Protein AF-A0A842AKP8-F1 (afdb_monomer_lite)

Foldseek 3Di:
DDDDADQDPPDDPQLSVLLVLLVVQEAEDAAPCVVDPNPPQVVFKDKAQGSVRVSVCCVVVVPDSVLSVQWHWYQHPNSRIIITGHVSRCVVPPPPDPPDDDDDDD

Radius of gyration: 17.09 Å; chains: 1; bounding box: 44×58×27 Å

pLDDT: mean 75.06, std 18.6, rang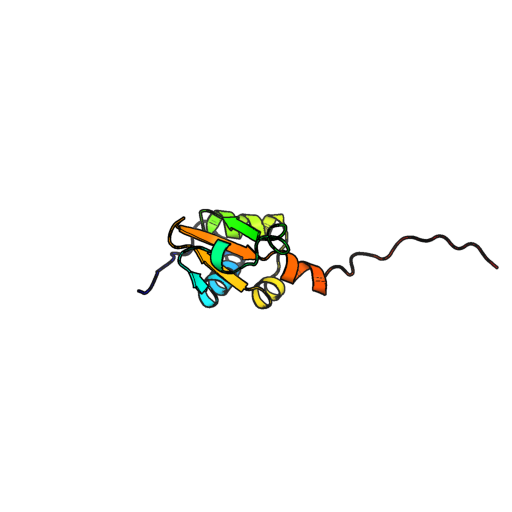e [32.91, 92.88]

Sequence (106 aa):
MQIVHEIPSTLDAVGAIKILKVCSKLITVEDVETLFDYEANNKSLQTFASLEDLAKNFEEELIDLADIEKSDFYYEMDRKTFVFHYHKILRTGYRRGQNESCQKTN

Structure (mmCIF, N/CA/C/O backbone):
data_AF-A0A842AKP8-F1
#
_entry.id   AF-A0A842AKP8-F1
#
loop_
_atom_site.group_PDB
_atom_site.id
_atom_site.type_symbol
_atom_site.label_atom_id
_atom_site.label_alt_id
_atom_site.label_comp_id
_atom_site.label_asym_id
_atom_site.label_entity_id
_atom_site.label_seq_id
_atom_site.pdbx_PDB_ins_code
_atom_site.Cartn_x
_atom_site.Cartn_y
_atom_site.Cartn_z
_atom_site.occupancy
_atom_site.B_iso_or_equiv
_atom_site.auth_seq_id
_atom_site.auth_comp_id
_atom_site.auth_asym_id
_atom_site.auth_atom_id
_atom_site.pdbx_PDB_model_num
ATOM 1 N N . MET A 1 1 ? -18.662 7.705 2.120 1.00 54.59 1 MET A N 1
ATOM 2 C CA . MET A 1 1 ? -17.602 8.711 2.336 1.00 54.59 1 MET A CA 1
ATOM 3 C C . MET A 1 1 ? -16.521 8.444 1.305 1.00 54.59 1 MET A C 1
ATOM 5 O O . MET A 1 1 ? -16.100 7.302 1.216 1.00 54.59 1 MET A O 1
ATOM 9 N N . GLN A 1 2 ? -16.157 9.419 0.472 1.00 58.09 2 GLN A N 1
ATOM 10 C CA . GLN A 1 2 ? -15.097 9.241 -0.526 1.00 58.09 2 GLN A CA 1
ATOM 11 C C . GLN A 1 2 ? -13.796 9.774 0.073 1.00 58.09 2 GLN A C 1
ATOM 13 O O . GLN A 1 2 ? -13.724 10.951 0.418 1.00 58.09 2 GLN A O 1
ATOM 18 N N . ILE A 1 3 ? -12.809 8.900 0.259 1.00 68.44 3 ILE A N 1
ATOM 19 C CA . ILE A 1 3 ? -11.490 9.279 0.770 1.00 68.44 3 ILE A CA 1
ATOM 20 C C . ILE A 1 3 ? -10.633 9.632 -0.436 1.00 68.44 3 ILE A C 1
ATOM 22 O O . ILE A 1 3 ? -10.514 8.843 -1.374 1.00 68.44 3 ILE A O 1
ATOM 26 N N . VAL A 1 4 ? -10.089 10.844 -0.433 1.00 73.75 4 VAL A N 1
ATOM 27 C CA . VAL A 1 4 ? -9.183 11.315 -1.477 1.00 73.75 4 VAL A CA 1
ATOM 28 C C . VAL A 1 4 ? -7.771 11.194 -0.929 1.00 73.75 4 VAL A C 1
ATOM 30 O O . VAL A 1 4 ? -7.439 11.831 0.068 1.00 73.75 4 VAL A O 1
ATOM 33 N N . HIS A 1 5 ? -6.957 10.363 -1.572 1.00 78.25 5 HIS A N 1
ATOM 34 C CA . HIS A 1 5 ? -5.526 10.310 -1.315 1.00 78.25 5 HIS A CA 1
ATOM 35 C C . HIS A 1 5 ? -4.800 11.062 -2.425 1.00 78.25 5 HIS A C 1
ATOM 37 O O . HIS A 1 5 ? -4.973 10.756 -3.605 1.00 78.25 5 HIS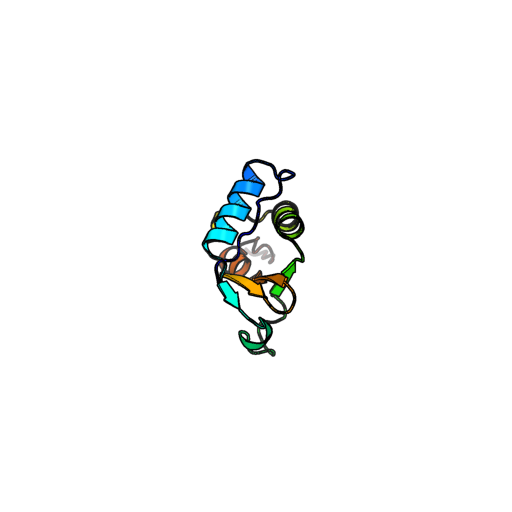 A O 1
ATOM 43 N N . GLU A 1 6 ? -4.002 12.053 -2.044 1.00 83.31 6 GLU A N 1
ATOM 44 C CA . GLU A 1 6 ? -3.128 12.755 -2.976 1.00 83.31 6 GLU A CA 1
ATOM 45 C C . GLU A 1 6 ? -1.883 11.909 -3.239 1.00 83.31 6 GLU A C 1
ATOM 47 O O . GLU A 1 6 ? -1.292 11.343 -2.317 1.00 83.31 6 GLU A O 1
ATOM 52 N N . ILE A 1 7 ? -1.489 11.808 -4.509 1.00 83.44 7 ILE A N 1
ATOM 53 C CA . ILE A 1 7 ? -0.247 11.129 -4.875 1.00 83.44 7 ILE A CA 1
ATOM 54 C C . ILE A 1 7 ? 0.908 12.050 -4.484 1.00 83.44 7 ILE A C 1
ATOM 56 O O . ILE A 1 7 ? 0.929 13.200 -4.935 1.00 83.44 7 ILE A O 1
ATOM 60 N N . PRO A 1 8 ? 1.876 11.571 -3.691 1.00 85.75 8 PRO A N 1
ATOM 61 C CA . PRO A 1 8 ? 3.010 12.392 -3.308 1.00 85.75 8 PRO A CA 1
ATOM 62 C C . PRO A 1 8 ? 3.813 12.838 -4.535 1.00 85.75 8 PRO A C 1
ATOM 64 O O . PRO A 1 8 ? 4.200 12.028 -5.376 1.00 85.75 8 PRO A O 1
ATOM 67 N N . SER A 1 9 ? 4.086 14.142 -4.627 1.00 85.31 9 SER A N 1
ATOM 68 C CA . SER A 1 9 ? 4.869 14.735 -5.730 1.00 85.31 9 SER A CA 1
ATOM 69 C C . SER A 1 9 ? 6.344 14.309 -5.754 1.00 85.31 9 SER A C 1
ATOM 71 O O . SER A 1 9 ? 7.050 14.564 -6.726 1.00 85.31 9 SER A O 1
ATOM 73 N N . THR A 1 10 ? 6.798 13.678 -4.674 1.00 88.12 10 THR A N 1
ATOM 74 C CA . THR A 1 10 ? 8.138 13.120 -4.474 1.00 88.12 10 THR A CA 1
ATOM 75 C C . THR A 1 10 ? 8.354 11.814 -5.240 1.00 88.12 10 THR A C 1
ATOM 77 O O . THR A 1 10 ? 9.502 11.423 -5.440 1.00 88.12 10 THR A O 1
ATOM 80 N N . LEU A 1 11 ? 7.280 11.151 -5.685 1.00 88.44 11 LEU A N 1
ATOM 81 C CA . LEU A 1 11 ? 7.365 9.890 -6.415 1.00 88.44 11 LEU A CA 1
ATOM 82 C C . LEU A 1 11 ? 7.774 10.110 -7.868 1.00 88.44 11 LEU A C 1
ATOM 84 O O . LEU A 1 11 ? 7.276 11.010 -8.550 1.00 88.44 11 LEU A O 1
ATOM 88 N N . ASP A 1 12 ? 8.634 9.226 -8.369 1.00 89.62 12 ASP A N 1
ATOM 89 C CA . ASP A 1 12 ? 8.904 9.157 -9.797 1.00 89.62 12 ASP A CA 1
ATOM 90 C C . ASP A 1 12 ? 7.677 8.638 -10.578 1.00 89.62 12 ASP A C 1
ATOM 92 O O . ASP A 1 12 ? 6.659 8.218 -10.014 1.00 89.62 12 ASP A O 1
ATOM 96 N N . ALA A 1 13 ? 7.754 8.665 -11.911 1.00 89.75 13 ALA A N 1
ATOM 97 C CA . ALA A 1 13 ? 6.642 8.240 -12.757 1.00 89.75 13 ALA A CA 1
ATOM 98 C C . ALA A 1 13 ? 6.219 6.779 -12.506 1.00 89.75 13 ALA A C 1
ATOM 100 O O . ALA A 1 13 ? 5.037 6.455 -12.614 1.00 89.75 13 ALA A O 1
ATOM 101 N N . VAL A 1 14 ? 7.159 5.892 -12.167 1.00 88.00 14 VAL A N 1
ATOM 102 C CA . VAL A 1 14 ? 6.881 4.470 -11.935 1.00 88.00 14 VAL A CA 1
ATOM 103 C C . VAL A 1 14 ? 6.221 4.276 -10.570 1.00 88.00 14 VAL A C 1
ATOM 105 O O . VAL A 1 14 ? 5.200 3.590 -10.484 1.00 88.00 14 VAL A O 1
ATOM 108 N N . GLY A 1 15 ? 6.747 4.913 -9.525 1.00 89.56 15 GLY A N 1
ATOM 109 C CA . GLY A 1 15 ? 6.174 4.944 -8.183 1.00 89.56 15 GLY A CA 1
ATOM 110 C C . GLY A 1 15 ? 4.757 5.512 -8.189 1.00 89.56 15 GLY A C 1
ATOM 111 O O . GLY A 1 15 ? 3.840 4.887 -7.653 1.00 89.56 15 GLY A O 1
ATOM 112 N N . ALA A 1 16 ? 4.529 6.621 -8.899 1.00 91.12 16 ALA A N 1
ATOM 113 C CA . ALA A 1 16 ? 3.201 7.210 -9.055 1.00 91.12 16 ALA A CA 1
ATOM 114 C C . ALA A 1 16 ? 2.202 6.242 -9.721 1.00 91.12 16 ALA A C 1
ATOM 116 O O . ALA A 1 16 ? 1.065 6.114 -9.264 1.00 91.12 16 ALA A O 1
ATOM 117 N N . ILE A 1 17 ? 2.620 5.503 -10.759 1.00 92.81 17 ILE A N 1
ATOM 118 C CA . ILE A 1 17 ? 1.778 4.487 -11.417 1.00 92.81 17 ILE A CA 1
ATOM 119 C C . ILE A 1 17 ? 1.451 3.325 -10.466 1.00 92.81 17 ILE A C 1
ATOM 121 O O . ILE A 1 17 ? 0.307 2.861 -10.437 1.00 92.81 17 ILE A O 1
ATOM 125 N N . LYS A 1 18 ? 2.427 2.854 -9.677 1.00 91.50 18 LYS A N 1
ATOM 126 C CA . LYS A 1 18 ? 2.205 1.802 -8.669 1.00 91.50 18 LYS A CA 1
ATOM 127 C C . LYS A 1 18 ? 1.168 2.248 -7.637 1.00 91.50 18 LYS A C 1
ATOM 129 O O . LYS A 1 18 ? 0.213 1.516 -7.377 1.00 91.50 18 LYS A O 1
ATOM 134 N N . ILE A 1 19 ? 1.308 3.463 -7.110 1.00 92.88 19 ILE A N 1
ATOM 135 C CA . ILE A 1 19 ? 0.380 4.029 -6.124 1.00 92.88 19 ILE A CA 1
ATOM 136 C C . ILE A 1 19 ? -1.018 4.241 -6.705 1.00 92.88 19 ILE A C 1
ATOM 138 O O . ILE A 1 19 ? -1.999 3.868 -6.067 1.00 92.88 19 ILE A O 1
ATOM 142 N N . LEU A 1 20 ? -1.138 4.732 -7.941 1.00 92.06 20 LEU A N 1
ATOM 143 C CA . LEU A 1 20 ? -2.433 4.841 -8.624 1.00 92.06 20 LEU A CA 1
ATOM 144 C C . LEU A 1 20 ? -3.173 3.503 -8.690 1.00 92.06 20 LEU A C 1
ATOM 146 O O . LEU A 1 20 ? -4.375 3.442 -8.424 1.00 92.06 20 LEU A O 1
ATOM 150 N N . LYS A 1 21 ? -2.456 2.420 -9.009 1.00 91.31 21 LYS A N 1
ATOM 151 C CA . LYS A 1 21 ? -3.030 1.071 -9.016 1.00 91.31 21 LYS A CA 1
ATOM 152 C C . LYS A 1 21 ? -3.489 0.637 -7.630 1.00 91.31 21 LYS A C 1
ATOM 154 O O . LYS A 1 21 ? -4.604 0.133 -7.518 1.00 91.31 21 LYS A O 1
ATOM 159 N N . VAL A 1 22 ? -2.686 0.871 -6.593 1.00 90.50 22 VAL A N 1
ATOM 160 C CA . VAL A 1 22 ? -3.086 0.595 -5.204 1.00 90.50 22 VAL A CA 1
ATOM 161 C C . VAL A 1 22 ? -4.372 1.340 -4.857 1.00 90.50 22 VAL A C 1
ATOM 163 O O . VAL A 1 22 ? -5.352 0.716 -4.461 1.00 90.50 22 VAL A O 1
ATOM 166 N N . CYS A 1 23 ? -4.405 2.656 -5.073 1.00 89.38 23 CYS A N 1
ATOM 167 C CA . CYS A 1 23 ? -5.562 3.489 -4.757 1.00 89.38 23 CYS A CA 1
ATOM 168 C C . CYS A 1 23 ? -6.827 3.051 -5.510 1.00 89.38 23 CYS A C 1
ATOM 170 O O . CYS A 1 23 ? -7.914 3.098 -4.942 1.00 89.38 23 CYS A O 1
ATOM 172 N N . SER A 1 24 ? -6.704 2.566 -6.751 1.00 88.81 24 SER A N 1
ATOM 173 C CA . SER A 1 24 ? -7.847 2.054 -7.526 1.00 88.81 24 SER A CA 1
ATOM 174 C C . SER A 1 24 ? -8.470 0.765 -6.970 1.00 88.81 24 SER A C 1
ATOM 176 O O . SER A 1 24 ? -9.594 0.426 -7.336 1.00 88.81 24 SER A O 1
ATOM 178 N N . LYS A 1 25 ? -7.755 0.055 -6.090 1.00 87.44 25 LYS A N 1
ATOM 179 C CA . LYS A 1 25 ? -8.145 -1.247 -5.522 1.00 87.44 25 LYS A CA 1
ATOM 180 C C . LYS A 1 25 ? -8.277 -1.218 -4.002 1.00 87.44 25 LYS A C 1
ATOM 182 O O . LYS A 1 25 ? -8.440 -2.266 -3.383 1.00 87.44 25 LYS A O 1
ATOM 187 N N . LEU A 1 26 ? -8.162 -0.035 -3.409 1.00 87.81 26 LEU A N 1
ATOM 188 C CA . LEU A 1 26 ? -8.098 0.148 -1.971 1.00 87.81 26 LEU A CA 1
ATOM 189 C C . LEU A 1 26 ? -9.459 -0.150 -1.334 1.00 87.81 26 LEU A C 1
ATOM 191 O O . LEU A 1 26 ? -10.471 0.456 -1.687 1.00 87.81 26 LEU A O 1
ATOM 195 N N . ILE A 1 27 ? -9.472 -1.076 -0.381 1.00 87.94 27 ILE A N 1
A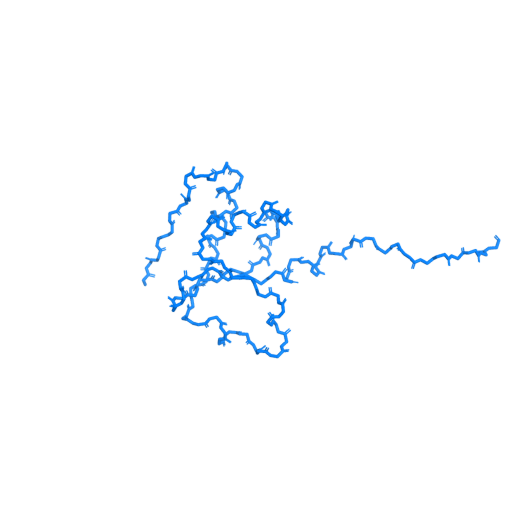TOM 196 C CA . ILE A 1 27 ? -10.659 -1.464 0.378 1.00 87.94 27 ILE A CA 1
ATOM 197 C C . ILE A 1 27 ? -10.629 -0.722 1.713 1.00 87.94 27 ILE A C 1
ATOM 199 O O . ILE A 1 27 ? -9.727 -0.914 2.523 1.00 87.94 27 ILE A O 1
ATOM 203 N N . THR A 1 28 ? -11.611 0.140 1.956 1.00 88.69 28 THR A N 1
ATOM 204 C CA . THR A 1 28 ? -11.715 0.880 3.219 1.00 88.69 28 THR A CA 1
ATOM 205 C C . THR A 1 28 ? -12.403 0.040 4.287 1.00 88.69 28 THR A C 1
ATOM 207 O O . THR A 1 28 ? -13.489 -0.487 4.048 1.00 88.69 28 THR A O 1
ATOM 210 N N . VAL A 1 29 ? -11.783 -0.064 5.461 1.00 88.19 29 VAL A N 1
ATOM 211 C CA . VAL A 1 29 ? -12.237 -0.900 6.582 1.00 88.19 29 VAL A CA 1
ATOM 212 C C . VAL A 1 29 ? -12.005 -0.165 7.904 1.00 88.19 29 VAL A C 1
ATOM 214 O O . VAL A 1 29 ? -11.100 0.661 7.989 1.00 88.19 29 VAL A O 1
ATOM 217 N N . GLU A 1 30 ? -12.832 -0.412 8.922 1.00 87.19 30 GLU A N 1
ATOM 218 C CA . GLU A 1 30 ? -12.691 0.257 10.230 1.00 87.19 30 GLU A CA 1
ATOM 219 C C . GLU A 1 30 ? -11.428 -0.215 10.961 1.00 87.19 30 GLU A C 1
ATOM 221 O O . GLU A 1 30 ? -10.534 0.591 11.224 1.00 87.19 30 GLU A O 1
ATOM 226 N N . ASP A 1 31 ? -11.325 -1.530 11.155 1.00 83.81 31 ASP A N 1
ATOM 227 C CA . ASP A 1 31 ? -10.205 -2.222 11.790 1.00 83.81 31 ASP A CA 1
ATOM 228 C C . ASP A 1 31 ? -9.814 -3.440 10.942 1.00 83.81 31 ASP A C 1
ATOM 230 O O . ASP A 1 31 ? -10.632 -4.331 10.682 1.00 83.81 31 ASP A O 1
ATOM 234 N N . VAL A 1 32 ? -8.558 -3.479 10.493 1.00 78.12 32 VAL A N 1
ATOM 235 C CA . VAL A 1 32 ? -8.050 -4.567 9.646 1.00 78.12 32 VAL A CA 1
ATOM 236 C C . VAL A 1 32 ? -7.914 -5.873 10.433 1.00 78.12 32 VAL A C 1
ATOM 238 O O . VAL A 1 32 ? -8.061 -6.949 9.850 1.00 78.12 32 VAL A O 1
ATOM 241 N N . GLU A 1 33 ? -7.692 -5.809 11.748 1.00 73.00 33 GLU A N 1
ATOM 242 C CA . GLU A 1 33 ? -7.537 -6.992 12.602 1.00 73.00 33 GLU A CA 1
ATOM 243 C C . GLU A 1 33 ? -8.819 -7.838 12.640 1.00 73.00 33 GLU A C 1
ATOM 245 O O . GLU A 1 33 ? -8.751 -9.057 12.784 1.00 73.00 33 GLU A O 1
ATOM 250 N N . THR A 1 34 ? -9.986 -7.226 12.408 1.00 72.12 34 THR A N 1
ATOM 251 C CA . THR A 1 34 ? -11.279 -7.933 12.342 1.00 72.12 34 THR A CA 1
ATOM 252 C C . THR A 1 34 ? -11.486 -8.747 11.060 1.00 72.12 34 THR A C 1
ATOM 254 O O . THR A 1 34 ? -12.375 -9.596 11.008 1.00 72.12 34 THR A O 1
ATOM 257 N N . LEU A 1 35 ? -10.683 -8.507 10.018 1.00 70.88 35 LEU A N 1
ATOM 258 C CA . LEU A 1 35 ? -10.828 -9.151 8.706 1.00 70.88 35 LEU A CA 1
ATOM 259 C C . LEU A 1 35 ? -10.015 -10.435 8.572 1.00 70.88 35 LEU A C 1
ATOM 261 O O . LEU A 1 35 ? -10.267 -11.235 7.669 1.00 70.88 35 LEU A O 1
ATOM 265 N N . PHE A 1 36 ? -9.015 -10.620 9.430 1.00 69.25 36 PHE A N 1
ATOM 266 C CA . PHE A 1 36 ? -8.086 -11.734 9.355 1.00 69.25 36 PHE A CA 1
ATOM 267 C C . PHE A 1 36 ? -8.139 -12.536 10.650 1.00 69.25 36 PHE A C 1
ATOM 269 O O . PHE A 1 36 ? -7.806 -12.023 11.713 1.00 69.25 36 PHE A O 1
ATOM 276 N N . ASP A 1 37 ? -8.482 -13.825 10.554 1.00 63.28 37 ASP A N 1
ATOM 277 C CA . ASP A 1 37 ? -8.374 -14.735 11.695 1.00 63.28 37 ASP A CA 1
ATOM 278 C C . ASP A 1 37 ? -6.924 -14.742 12.216 1.00 63.28 37 ASP A C 1
ATOM 280 O O . ASP A 1 37 ? -5.971 -15.135 11.525 1.00 63.28 37 ASP A O 1
ATOM 284 N N . TYR A 1 38 ? -6.781 -14.248 13.447 1.00 54.06 38 TYR A N 1
ATOM 285 C CA . TYR A 1 38 ? -5.544 -13.739 14.049 1.00 54.06 38 TYR A CA 1
ATOM 286 C C . TYR A 1 38 ? -4.409 -14.781 14.135 1.00 54.06 38 TYR A C 1
ATOM 288 O O . TYR A 1 38 ? -3.233 -14.419 14.186 1.00 54.06 38 TYR A O 1
ATOM 296 N N . GLU A 1 39 ? -4.729 -16.080 14.111 1.00 53.69 39 GLU A N 1
ATOM 297 C CA . GLU A 1 39 ? -3.755 -17.157 14.342 1.00 53.69 39 GLU A CA 1
ATOM 298 C C . GLU A 1 39 ? -2.952 -17.595 13.101 1.00 53.69 39 GLU A C 1
ATOM 300 O O . GLU A 1 39 ? -1.881 -18.184 13.256 1.00 53.69 39 GLU A O 1
ATOM 305 N N . ALA A 1 40 ? -3.393 -17.292 11.872 1.00 53.59 40 ALA A N 1
ATOM 306 C CA . ALA A 1 40 ? -2.757 -17.834 10.658 1.00 53.59 40 ALA A CA 1
ATOM 307 C C . ALA A 1 40 ? -2.128 -16.787 9.719 1.00 53.59 40 ALA A C 1
ATOM 309 O O . ALA A 1 40 ? -1.151 -17.100 9.033 1.00 53.59 40 ALA A O 1
ATOM 310 N N . ASN A 1 41 ? -2.642 -15.551 9.684 1.00 52.16 41 ASN A N 1
ATOM 311 C CA . ASN A 1 41 ? -2.333 -14.596 8.605 1.00 52.16 41 ASN A CA 1
ATOM 312 C C . ASN A 1 41 ? -1.461 -13.395 9.019 1.00 52.16 41 ASN A C 1
ATOM 314 O O . ASN A 1 41 ? -0.866 -12.743 8.158 1.00 52.16 41 ASN A O 1
ATOM 318 N N . ASN A 1 42 ? -1.300 -13.139 10.323 1.00 51.81 42 ASN A N 1
ATOM 319 C CA . ASN A 1 42 ? -0.647 -11.922 10.828 1.00 51.81 42 ASN A CA 1
ATOM 320 C C . ASN A 1 42 ? 0.860 -11.820 10.523 1.00 51.81 42 ASN A C 1
ATOM 322 O O . ASN A 1 42 ? 1.427 -10.734 10.560 1.00 51.81 42 ASN A O 1
ATOM 326 N N . LYS A 1 43 ? 1.531 -12.921 10.157 1.00 56.09 43 LYS A N 1
ATOM 327 C CA . LYS A 1 43 ? 2.963 -12.882 9.794 1.00 56.09 43 LYS A CA 1
ATOM 328 C C . LYS A 1 43 ? 3.250 -12.194 8.454 1.00 56.09 43 LYS A C 1
ATOM 330 O O . LYS A 1 43 ? 4.417 -12.025 8.117 1.00 56.09 43 LYS A O 1
ATOM 335 N N . SER A 1 44 ? 2.218 -11.812 7.699 1.00 70.50 44 SER A N 1
ATOM 336 C CA . SER A 1 44 ? 2.379 -11.310 6.328 1.00 70.50 44 SER A CA 1
ATOM 337 C C . SER A 1 44 ? 1.692 -9.977 6.054 1.00 70.50 44 SER A C 1
ATOM 339 O O . SER A 1 44 ? 1.689 -9.541 4.903 1.00 70.50 44 SER A 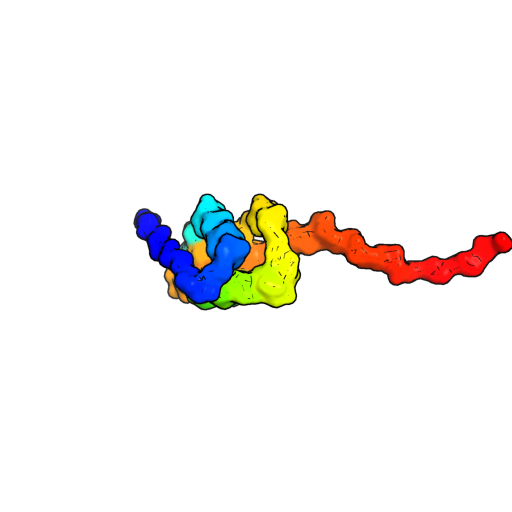O 1
ATOM 341 N N . LEU A 1 45 ? 1.076 -9.356 7.061 1.00 78.75 45 LEU A N 1
ATOM 342 C CA . LEU A 1 45 ? 0.506 -8.021 6.920 1.00 78.75 45 LEU A CA 1
ATOM 343 C C . LEU A 1 45 ? 1.607 -6.993 7.162 1.00 78.75 45 LEU A C 1
ATOM 345 O O . LEU A 1 45 ? 2.301 -7.040 8.175 1.00 78.75 45 LEU A O 1
ATOM 349 N N . GLN A 1 46 ? 1.777 -6.086 6.208 1.00 85.31 46 GLN A N 1
ATOM 350 C CA . GLN A 1 46 ? 2.641 -4.924 6.356 1.00 85.31 46 GLN A CA 1
ATOM 351 C C . GLN A 1 46 ? 1.772 -3.671 6.395 1.00 85.31 46 GLN A C 1
ATOM 353 O O . GLN A 1 46 ? 0.838 -3.534 5.599 1.00 85.31 46 GLN A O 1
ATOM 358 N N . THR A 1 47 ? 2.099 -2.771 7.318 1.00 89.38 47 THR A N 1
ATOM 359 C CA . THR A 1 47 ? 1.334 -1.556 7.598 1.00 89.38 47 THR A CA 1
ATOM 360 C C . THR A 1 47 ? 2.203 -0.332 7.354 1.00 89.38 47 THR A C 1
ATOM 362 O O . THR A 1 47 ? 3.332 -0.264 7.835 1.00 89.38 47 THR A O 1
ATOM 365 N N . PHE A 1 48 ? 1.658 0.649 6.641 1.00 91.94 48 PHE A N 1
ATOM 366 C CA . PHE A 1 48 ? 2.338 1.877 6.240 1.00 91.94 48 PHE A CA 1
ATOM 367 C C . PHE A 1 48 ? 1.527 3.084 6.687 1.00 91.94 48 PHE A C 1
ATOM 369 O O . PHE A 1 48 ? 0.304 3.116 6.537 1.00 91.94 48 PHE A O 1
ATOM 376 N N . ALA A 1 49 ? 2.211 4.092 7.224 1.00 91.38 49 ALA A N 1
ATOM 377 C CA . ALA A 1 49 ? 1.574 5.328 7.666 1.00 91.38 49 ALA A CA 1
ATOM 378 C C . ALA A 1 49 ? 1.202 6.245 6.489 1.00 91.38 49 ALA A C 1
ATOM 380 O O . ALA A 1 49 ? 0.310 7.082 6.615 1.00 91.38 49 ALA A O 1
ATOM 381 N N . SER A 1 50 ? 1.870 6.095 5.343 1.00 90.88 50 SER A N 1
ATOM 382 C CA . SER A 1 50 ? 1.683 6.963 4.184 1.00 90.88 50 SER A CA 1
ATOM 383 C C . SER A 1 50 ? 1.852 6.226 2.850 1.00 90.88 50 SER A C 1
ATOM 385 O O . SER A 1 50 ? 2.421 5.133 2.784 1.00 90.88 50 SER A O 1
ATOM 387 N N . LEU A 1 51 ? 1.375 6.850 1.765 1.00 90.38 51 LEU A N 1
ATOM 388 C CA . LEU A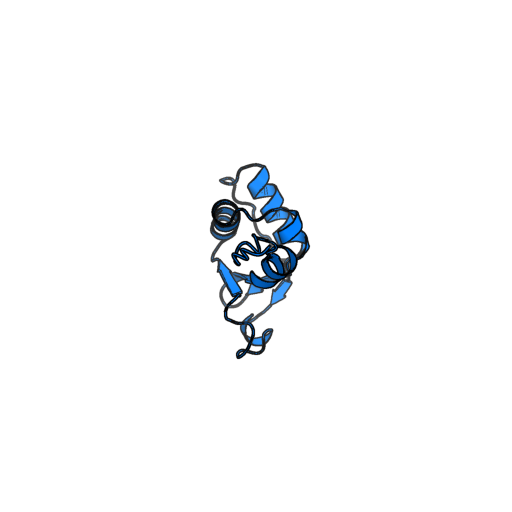 1 51 ? 1.638 6.384 0.399 1.00 90.38 51 LEU A CA 1
ATOM 389 C C . LEU A 1 51 ? 3.120 6.507 0.018 1.00 90.38 51 LEU A C 1
ATOM 391 O O . LEU A 1 51 ? 3.580 5.736 -0.818 1.00 90.38 51 LEU A O 1
ATOM 395 N N . GLU A 1 52 ? 3.862 7.440 0.624 1.00 90.75 52 GLU A N 1
ATOM 396 C CA . GLU A 1 52 ? 5.313 7.565 0.425 1.00 90.75 52 GLU A CA 1
ATOM 397 C C . GLU A 1 52 ? 6.046 6.359 1.010 1.00 90.75 52 GLU A C 1
ATOM 399 O O . GLU A 1 52 ? 6.850 5.740 0.316 1.00 90.75 52 GLU A O 1
ATOM 404 N N . ASP A 1 53 ? 5.716 5.973 2.246 1.00 91.50 53 ASP A N 1
ATOM 405 C CA . ASP A 1 53 ? 6.309 4.796 2.888 1.00 91.50 53 ASP A CA 1
ATOM 406 C C . ASP A 1 53 ? 5.988 3.523 2.098 1.00 91.50 53 ASP A C 1
ATOM 408 O O . ASP A 1 53 ? 6.856 2.675 1.887 1.00 91.50 53 ASP A O 1
ATOM 412 N N . LEU A 1 54 ? 4.748 3.407 1.613 1.00 90.88 54 LEU A N 1
ATOM 413 C CA . LEU A 1 54 ? 4.329 2.292 0.770 1.00 90.88 54 LEU A CA 1
ATOM 414 C C . LEU A 1 54 ? 5.093 2.259 -0.564 1.00 90.88 54 LEU A C 1
ATOM 416 O O . LEU A 1 54 ? 5.544 1.195 -0.989 1.00 90.88 54 LEU A O 1
ATOM 420 N N . ALA A 1 55 ? 5.250 3.407 -1.227 1.00 89.75 55 ALA A N 1
ATOM 421 C CA . ALA A 1 55 ? 5.979 3.504 -2.489 1.00 89.75 55 ALA A CA 1
ATOM 422 C C . ALA A 1 55 ? 7.459 3.152 -2.312 1.00 89.75 55 ALA A C 1
ATOM 424 O O . ALA A 1 55 ? 7.993 2.352 -3.080 1.00 89.75 55 ALA A O 1
ATOM 425 N N . LYS A 1 56 ? 8.089 3.676 -1.256 1.00 89.69 56 LYS A N 1
ATOM 426 C CA . LYS A 1 56 ? 9.469 3.359 -0.891 1.00 89.69 56 LYS A CA 1
ATOM 427 C C . LYS A 1 56 ? 9.648 1.861 -0.650 1.00 89.69 56 LYS A C 1
ATOM 429 O O . LYS A 1 56 ? 10.586 1.266 -1.169 1.00 89.69 56 LYS A O 1
ATOM 434 N N . ASN A 1 57 ? 8.707 1.228 0.046 1.00 89.31 57 ASN A N 1
ATOM 435 C CA . ASN A 1 57 ? 8.728 -0.218 0.242 1.00 89.31 57 ASN A CA 1
ATOM 436 C C . ASN A 1 57 ? 8.644 -0.990 -1.085 1.00 89.31 57 ASN A C 1
ATOM 438 O O . ASN A 1 57 ? 9.342 -1.981 -1.263 1.00 89.31 57 ASN A O 1
ATOM 442 N N . PHE A 1 58 ? 7.844 -0.537 -2.057 1.00 87.50 58 PHE A N 1
ATOM 443 C CA . PHE A 1 58 ? 7.813 -1.168 -3.384 1.00 87.50 58 PHE A CA 1
ATOM 444 C C . PHE A 1 58 ? 9.125 -1.039 -4.160 1.00 87.50 58 PHE A C 1
ATOM 446 O O . PHE A 1 58 ? 9.399 -1.880 -5.019 1.00 87.50 58 PHE A O 1
ATOM 453 N N . GLU A 1 59 ? 9.898 0.018 -3.923 1.00 85.31 59 GLU A N 1
ATOM 454 C CA . GLU A 1 59 ? 11.231 0.189 -4.503 1.00 85.31 59 GLU A CA 1
ATOM 455 C C . GLU A 1 59 ? 12.253 -0.721 -3.815 1.00 85.31 59 GLU A C 1
ATOM 457 O O . GLU A 1 59 ? 12.984 -1.433 -4.501 1.00 85.31 59 GLU A O 1
ATOM 462 N N . GLU A 1 60 ? 12.257 -0.754 -2.480 1.00 86.25 60 GLU A N 1
ATOM 463 C CA . GLU A 1 60 ? 13.187 -1.559 -1.675 1.00 86.25 60 GLU A CA 1
ATOM 464 C C . GLU A 1 60 ? 12.978 -3.069 -1.876 1.00 86.25 60 GLU A C 1
ATOM 466 O O . GLU A 1 60 ? 13.936 -3.812 -2.090 1.00 86.25 60 GLU A O 1
ATOM 471 N N . GLU A 1 61 ? 11.723 -3.517 -1.889 1.00 82.62 61 GLU A N 1
ATOM 472 C CA . GLU A 1 61 ? 11.349 -4.928 -2.047 1.00 82.62 61 GLU A CA 1
ATOM 473 C C . GLU A 1 61 ? 11.217 -5.359 -3.519 1.00 82.62 61 GLU A C 1
ATOM 475 O O . GLU A 1 61 ? 10.866 -6.504 -3.805 1.00 82.62 61 GLU A O 1
ATOM 480 N N . LEU A 1 62 ? 11.499 -4.455 -4.468 1.00 84.00 62 LEU A N 1
ATOM 481 C CA . LEU A 1 62 ? 11.394 -4.694 -5.913 1.00 84.00 62 LEU A CA 1
ATOM 482 C C . LEU A 1 62 ? 10.015 -5.235 -6.347 1.00 84.00 62 LEU A C 1
ATOM 484 O O . LEU A 1 62 ? 9.921 -6.047 -7.269 1.00 84.00 62 LEU A O 1
ATOM 488 N N . ILE A 1 63 ? 8.939 -4.769 -5.706 1.00 84.62 63 ILE A N 1
ATOM 489 C CA . ILE A 1 63 ? 7.563 -5.185 -6.013 1.00 84.62 63 ILE A CA 1
ATOM 490 C C . ILE A 1 63 ? 7.158 -4.643 -7.382 1.00 84.62 63 ILE A C 1
ATOM 492 O O . ILE A 1 63 ? 7.191 -3.429 -7.620 1.00 84.62 63 ILE A O 1
ATOM 496 N N . ASP A 1 64 ? 6.752 -5.529 -8.288 1.00 87.56 64 ASP A N 1
ATOM 497 C CA . ASP A 1 64 ? 6.348 -5.151 -9.636 1.00 87.56 64 ASP A CA 1
ATOM 498 C C . ASP A 1 64 ? 4.846 -4.803 -9.738 1.00 87.56 64 ASP A C 1
ATOM 500 O O . ASP A 1 64 ? 4.050 -4.961 -8.808 1.00 87.56 64 ASP A O 1
ATOM 504 N N . LEU A 1 65 ? 4.435 -4.278 -10.896 1.00 87.94 65 LEU A N 1
ATOM 505 C CA . LEU A 1 65 ? 3.033 -3.921 -11.142 1.00 87.94 65 LEU A CA 1
ATOM 506 C C . LEU A 1 65 ? 2.103 -5.146 -11.198 1.00 87.94 65 LEU A C 1
ATOM 508 O O . LEU A 1 65 ? 0.908 -5.007 -10.935 1.00 87.94 65 LEU A O 1
ATOM 512 N N . ALA A 1 66 ? 2.615 -6.319 -11.579 1.00 85.94 66 ALA A N 1
ATOM 513 C CA . ALA A 1 66 ? 1.826 -7.542 -11.699 1.00 85.94 66 ALA A CA 1
ATOM 514 C C . ALA A 1 66 ? 1.505 -8.139 -10.322 1.00 85.94 66 ALA A C 1
ATOM 516 O O . ALA A 1 66 ? 0.430 -8.706 -10.126 1.00 85.94 66 ALA A O 1
ATOM 517 N N . ASP A 1 67 ? 2.407 -7.967 -9.366 1.00 84.88 67 ASP A N 1
ATOM 518 C CA . ASP A 1 67 ? 2.252 -8.351 -7.973 1.00 84.88 67 ASP A CA 1
ATOM 519 C C . ASP A 1 67 ? 1.236 -7.455 -7.262 1.00 84.88 67 ASP A C 1
ATOM 521 O O . ASP A 1 67 ? 0.334 -7.957 -6.585 1.00 84.88 67 ASP A O 1
ATOM 525 N N . ILE A 1 68 ? 1.284 -6.142 -7.511 1.00 87.31 68 ILE A N 1
ATOM 526 C CA . ILE A 1 68 ? 0.239 -5.197 -7.076 1.00 87.31 68 ILE A CA 1
ATOM 527 C C . ILE A 1 68 ? -1.126 -5.614 -7.652 1.00 87.31 68 ILE A C 1
ATOM 529 O O . ILE A 1 68 ? -2.144 -5.597 -6.961 1.00 87.31 68 ILE A O 1
ATOM 533 N N . GLU A 1 69 ? -1.176 -6.068 -8.906 1.00 86.06 69 GLU A N 1
ATOM 534 C CA . GLU A 1 69 ? -2.430 -6.499 -9.532 1.00 86.06 69 GLU A CA 1
ATOM 535 C C . GLU A 1 6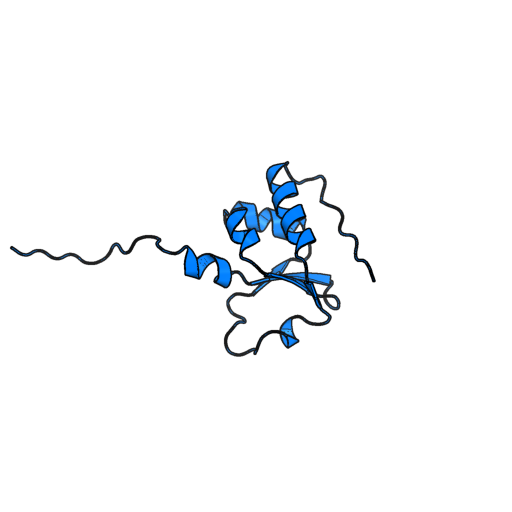9 ? -3.029 -7.773 -8.907 1.00 86.06 69 GLU A C 1
ATOM 537 O O . GLU A 1 69 ? -4.241 -7.976 -8.936 1.00 86.06 69 GLU A O 1
ATOM 542 N N . LYS A 1 70 ? -2.220 -8.629 -8.288 1.00 82.44 70 LYS A N 1
ATOM 543 C CA . LYS A 1 70 ? -2.703 -9.854 -7.624 1.00 82.44 70 LYS A CA 1
ATOM 544 C C . LYS A 1 70 ? -3.017 -9.656 -6.140 1.00 82.44 70 LYS A C 1
ATOM 546 O O . LYS A 1 70 ? -3.477 -10.594 -5.483 1.00 82.44 70 LYS A O 1
ATOM 551 N N . SER A 1 71 ? -2.750 -8.460 -5.624 1.00 82.12 71 SER A N 1
ATOM 552 C CA . SER A 1 71 ? -2.807 -8.147 -4.201 1.00 82.12 71 SER A CA 1
ATOM 553 C C . SER A 1 71 ? -4.061 -7.387 -3.816 1.00 82.12 71 SER A C 1
ATOM 555 O O . SER A 1 71 ? -4.628 -6.635 -4.613 1.00 82.12 71 SER A O 1
ATOM 557 N N . ASP A 1 72 ? -4.443 -7.583 -2.558 1.00 84.12 72 ASP A N 1
ATOM 558 C CA . ASP A 1 72 ? -5.502 -6.835 -1.896 1.00 84.12 72 ASP A CA 1
ATOM 559 C C . ASP A 1 72 ? -4.853 -5.771 -1.003 1.00 84.12 72 ASP A C 1
ATOM 561 O O . ASP A 1 72 ? -3.900 -6.061 -0.268 1.00 84.12 72 ASP A O 1
ATOM 565 N N . PHE A 1 73 ? -5.368 -4.547 -1.087 1.00 87.81 73 PHE A N 1
ATOM 566 C CA . PHE A 1 73 ? -4.896 -3.394 -0.328 1.00 87.81 73 PHE A CA 1
ATOM 567 C C . PHE A 1 73 ? -6.036 -2.851 0.514 1.00 87.81 73 PHE A C 1
ATOM 569 O O . PHE A 1 73 ? -7.150 -2.681 0.020 1.00 87.81 73 PHE A O 1
ATOM 576 N N . TYR A 1 74 ? -5.738 -2.538 1.766 1.00 89.00 74 TYR A N 1
ATOM 577 C CA . TYR A 1 74 ? -6.706 -2.063 2.736 1.00 89.00 74 TYR A CA 1
ATOM 578 C C . TYR A 1 74 ? -6.298 -0.688 3.251 1.00 89.00 74 TYR A C 1
ATOM 580 O O . TYR A 1 74 ? -5.112 -0.401 3.418 1.00 89.00 74 TYR A O 1
ATOM 588 N N . TYR A 1 75 ? -7.290 0.153 3.511 1.00 91.12 75 TYR A N 1
ATOM 589 C CA . TYR A 1 75 ? -7.121 1.382 4.270 1.00 91.12 75 TYR A CA 1
ATOM 590 C C . TYR A 1 75 ? -7.883 1.258 5.580 1.00 91.12 75 TYR A C 1
ATOM 592 O O . TYR A 1 75 ? -9.112 1.159 5.571 1.00 91.12 75 TYR A O 1
ATOM 600 N N . GLU A 1 76 ? -7.139 1.233 6.679 1.00 90.12 76 GLU A N 1
ATOM 601 C CA . GLU A 1 76 ? -7.662 1.130 8.035 1.00 90.12 76 GLU A CA 1
ATOM 602 C C . GLU A 1 76 ? -8.043 2.519 8.540 1.00 90.12 76 GLU A C 1
ATOM 604 O O . GLU A 1 76 ? -7.192 3.399 8.675 1.00 90.12 76 GLU A O 1
ATOM 609 N N . MET A 1 77 ? -9.325 2.736 8.813 1.00 87.88 77 MET A N 1
ATOM 610 C CA . MET A 1 77 ? -9.850 4.055 9.162 1.00 87.88 77 MET A CA 1
ATOM 611 C C . MET A 1 77 ? -9.421 4.520 10.549 1.00 87.88 77 MET A C 1
ATOM 613 O O . MET A 1 77 ? -9.090 5.698 10.711 1.00 87.88 77 MET A O 1
ATOM 617 N N . ASP A 1 78 ? -9.404 3.614 11.527 1.00 88.50 78 ASP A N 1
ATOM 618 C CA . ASP A 1 78 ? -9.122 3.960 12.922 1.00 88.50 78 ASP A CA 1
ATOM 619 C C . ASP A 1 78 ? -7.673 4.409 13.108 1.00 88.50 78 ASP A C 1
ATOM 621 O O . ASP A 1 78 ? -7.392 5.403 13.786 1.00 88.50 78 ASP A O 1
ATOM 625 N N . ARG A 1 79 ? -6.745 3.710 12.447 1.00 87.12 79 ARG A N 1
ATOM 626 C CA . ARG A 1 79 ? -5.307 4.007 12.494 1.00 87.12 79 ARG A CA 1
ATOM 627 C C . ARG A 1 79 ? -4.838 4.894 11.340 1.00 87.12 79 ARG A C 1
ATOM 629 O O . ARG A 1 79 ? -3.736 5.434 11.409 1.00 87.12 79 ARG A O 1
ATOM 636 N N . LYS A 1 80 ? -5.684 5.103 10.326 1.00 89.56 80 LYS A N 1
ATOM 637 C CA . LYS A 1 80 ? -5.402 5.872 9.100 1.00 89.56 80 LYS A CA 1
ATOM 638 C C . LYS A 1 80 ? -4.176 5.360 8.346 1.00 89.56 80 LYS A C 1
ATOM 640 O O . LYS A 1 80 ? -3.361 6.147 7.870 1.00 89.56 80 LYS A O 1
ATOM 645 N N . THR A 1 81 ? -4.060 4.046 8.235 1.00 91.38 81 THR A N 1
ATOM 646 C CA . THR A 1 81 ? -2.892 3.338 7.699 1.00 91.38 81 THR A CA 1
ATOM 647 C C . THR A 1 81 ? -3.253 2.539 6.452 1.00 91.38 81 THR A C 1
ATOM 649 O O . THR A 1 81 ? -4.393 2.121 6.249 1.00 91.38 81 THR A O 1
ATOM 652 N N . PHE A 1 82 ? -2.254 2.302 5.608 1.00 90.56 82 PHE A N 1
ATOM 653 C CA . PHE A 1 82 ? -2.351 1.387 4.478 1.00 90.56 82 PHE A CA 1
ATOM 654 C C . PHE A 1 82 ? -1.853 0.020 4.915 1.00 90.56 82 PHE A C 1
ATOM 656 O O . PHE A 1 82 ? -0.728 -0.100 5.394 1.00 90.56 82 PHE A O 1
ATOM 663 N N . VAL A 1 83 ? -2.670 -1.008 4.730 1.00 88.50 83 VAL A N 1
ATOM 664 C CA . VAL A 1 83 ? -2.305 -2.383 5.059 1.00 88.50 83 VAL A CA 1
ATOM 665 C C . VAL A 1 83 ? -2.338 -3.216 3.794 1.00 88.50 83 VAL A C 1
ATOM 667 O O . VAL A 1 83 ? -3.292 -3.154 3.017 1.00 88.50 83 VAL A O 1
ATOM 670 N N . PHE A 1 84 ? -1.304 -4.017 3.572 1.00 83.19 84 PHE A N 1
ATOM 671 C CA . PHE A 1 84 ? -1.298 -4.960 2.464 1.00 83.19 84 PHE A CA 1
ATOM 672 C C . PHE A 1 84 ? -0.759 -6.320 2.895 1.00 83.19 84 PHE A C 1
ATOM 674 O O . PHE A 1 84 ? 0.107 -6.441 3.763 1.00 83.19 84 PHE A O 1
ATOM 681 N N . HIS A 1 85 ? -1.299 -7.368 2.276 1.00 74.69 85 HIS A N 1
ATOM 682 C CA . HIS A 1 85 ? -0.958 -8.746 2.602 1.00 74.69 85 HIS A CA 1
ATOM 683 C C . HIS A 1 85 ? 0.139 -9.278 1.668 1.00 74.69 85 HIS A C 1
ATOM 685 O O . HIS A 1 85 ? -0.120 -9.795 0.579 1.00 74.69 85 HIS A O 1
ATOM 691 N N . TYR A 1 86 ? 1.386 -9.170 2.125 1.00 64.62 86 TYR A N 1
ATOM 692 C CA . TYR A 1 86 ? 2.613 -9.433 1.368 1.00 64.62 86 TYR A CA 1
ATOM 693 C C . TYR A 1 86 ? 2.750 -10.897 0.891 1.00 64.62 86 TYR A C 1
ATOM 695 O O . TYR A 1 86 ? 3.265 -11.161 -0.194 1.00 64.62 86 TYR A O 1
ATOM 703 N N . HIS A 1 87 ? 2.240 -11.896 1.628 1.00 56.28 87 HIS A N 1
ATOM 704 C CA . HIS A 1 87 ? 2.430 -13.314 1.257 1.00 56.28 87 HIS A CA 1
ATOM 705 C C . HIS A 1 87 ? 1.493 -13.863 0.174 1.00 56.28 87 HIS A C 1
ATOM 707 O O . HIS A 1 87 ? 1.700 -14.995 -0.278 1.00 56.28 87 HIS A O 1
ATOM 713 N N . LYS A 1 88 ? 0.521 -13.085 -0.316 1.00 51.75 88 LYS A N 1
ATOM 714 C CA . LYS A 1 88 ? -0.227 -13.472 -1.527 1.00 51.75 88 LYS A CA 1
ATOM 715 C C . LYS A 1 88 ? 0.620 -13.281 -2.800 1.00 51.75 88 LYS A C 1
ATOM 717 O O . LYS A 1 88 ? 0.444 -14.030 -3.758 1.00 51.75 88 LYS A O 1
ATOM 722 N N . ILE A 1 89 ? 1.599 -12.372 -2.763 1.00 49.50 89 ILE A N 1
ATOM 723 C CA . ILE A 1 89 ? 2.535 -12.084 -3.861 1.00 49.50 89 ILE A CA 1
ATOM 724 C C . ILE A 1 89 ? 3.584 -13.199 -3.991 1.00 49.50 89 ILE A C 1
ATOM 726 O O . ILE A 1 89 ? 3.695 -13.864 -5.024 1.00 49.50 89 ILE A O 1
ATOM 730 N N . LEU A 1 90 ? 4.308 -13.492 -2.907 1.00 47.72 90 LEU A N 1
ATOM 731 C CA . LEU A 1 90 ? 5.474 -14.379 -2.974 1.00 47.72 90 LEU A CA 1
ATOM 732 C C . LEU A 1 90 ? 5.142 -15.869 -3.144 1.00 47.72 90 LEU A C 1
ATOM 734 O O . LEU A 1 90 ? 5.967 -16.608 -3.675 1.00 47.72 90 LEU A O 1
ATOM 738 N N . ARG A 1 91 ? 3.951 -16.348 -2.754 1.00 44.53 91 ARG A N 1
ATOM 739 C CA . ARG A 1 91 ? 3.616 -17.786 -2.865 1.00 44.53 91 ARG A CA 1
ATOM 740 C C . ARG A 1 91 ? 3.373 -18.276 -4.293 1.00 44.53 91 ARG A C 1
ATOM 742 O O . ARG A 1 91 ? 3.481 -19.475 -4.527 1.00 44.53 91 ARG A O 1
ATOM 749 N N . THR A 1 92 ? 3.092 -17.387 -5.246 1.00 45.97 92 THR A N 1
ATOM 750 C CA . THR A 1 92 ? 3.021 -17.773 -6.671 1.00 45.97 92 THR A CA 1
ATOM 751 C C . THR A 1 92 ? 4.326 -17.510 -7.428 1.00 45.97 92 THR A C 1
ATOM 753 O O . THR A 1 92 ? 4.542 -18.110 -8.479 1.00 45.97 92 THR A O 1
ATOM 756 N N . GLY A 1 93 ? 5.211 -16.667 -6.878 1.00 42.12 93 GLY A N 1
ATOM 757 C CA . GLY A 1 93 ? 6.446 -16.211 -7.525 1.00 42.12 93 GLY A CA 1
ATOM 758 C C . GLY A 1 93 ? 7.757 -16.785 -6.972 1.00 42.12 93 GLY A C 1
ATOM 759 O O . GLY A 1 93 ? 8.755 -16.774 -7.690 1.00 42.12 93 GLY A O 1
ATOM 760 N N . TYR A 1 94 ? 7.797 -17.359 -5.760 1.00 43.06 94 TYR A N 1
ATOM 761 C CA . TYR A 1 94 ? 8.994 -18.039 -5.233 1.00 43.06 94 TYR A CA 1
ATOM 762 C C . TYR A 1 94 ? 9.197 -19.433 -5.867 1.00 43.06 94 TYR A C 1
ATOM 764 O O . TYR A 1 94 ? 9.287 -20.457 -5.200 1.00 43.06 94 TYR A O 1
ATOM 772 N N . ARG A 1 95 ? 9.379 -19.465 -7.192 1.00 43.31 95 ARG A N 1
ATOM 773 C CA . ARG A 1 95 ? 10.379 -20.341 -7.824 1.00 43.31 95 ARG A CA 1
ATOM 774 C C . ARG A 1 95 ? 11.723 -19.609 -7.833 1.00 43.31 95 ARG A C 1
ATOM 776 O O . ARG A 1 95 ? 12.357 -19.450 -8.871 1.00 43.31 95 ARG A O 1
ATOM 783 N N . ARG A 1 96 ? 12.174 -19.147 -6.667 1.00 40.69 96 ARG A N 1
ATOM 784 C CA . ARG A 1 96 ? 13.569 -18.755 -6.478 1.00 40.69 96 ARG A CA 1
ATOM 785 C C . ARG A 1 96 ? 14.314 -20.041 -6.135 1.00 40.69 96 ARG A C 1
ATOM 787 O O . ARG A 1 96 ? 14.276 -20.480 -4.997 1.00 40.69 96 ARG A O 1
ATOM 794 N N . GLY A 1 97 ? 14.855 -20.682 -7.172 1.00 39.16 97 GLY A N 1
ATOM 795 C CA . GLY A 1 97 ? 15.832 -21.771 -7.101 1.00 39.16 97 GLY A CA 1
ATOM 796 C C . GLY A 1 97 ? 15.547 -22.888 -6.093 1.00 39.16 97 GLY A C 1
ATOM 797 O O . GLY A 1 97 ? 16.029 -22.838 -4.968 1.00 39.16 97 GLY A O 1
ATOM 798 N N . GLN A 1 98 ? 14.933 -23.985 -6.546 1.00 39.12 98 GLN A N 1
ATOM 799 C CA . GLN A 1 98 ? 15.365 -25.290 -6.041 1.00 39.12 98 GLN A CA 1
ATOM 800 C C . GLN A 1 98 ? 16.784 -25.516 -6.559 1.00 39.12 98 GLN A C 1
ATOM 802 O O . GLN A 1 98 ? 16.990 -26.078 -7.630 1.00 39.12 98 GLN A O 1
ATOM 807 N N . ASN A 1 99 ? 17.763 -25.003 -5.829 1.00 45.44 99 ASN A N 1
ATOM 808 C CA . ASN A 1 99 ? 19.119 -25.487 -5.930 1.00 45.44 99 ASN A CA 1
ATOM 809 C C . ASN A 1 99 ? 19.491 -25.971 -4.539 1.00 45.44 99 ASN A C 1
ATOM 811 O O . ASN A 1 99 ? 19.877 -25.169 -3.704 1.00 45.44 99 ASN A O 1
ATOM 815 N N . GLU A 1 100 ? 19.264 -27.263 -4.303 1.00 42.59 100 GLU A N 1
ATOM 816 C CA . GLU A 1 100 ? 20.030 -28.098 -3.378 1.00 42.59 100 GLU A CA 1
ATOM 817 C C . GLU A 1 100 ? 19.550 -29.553 -3.490 1.00 42.59 100 GLU A C 1
ATOM 819 O O . GLU A 1 100 ? 18.564 -29.956 -2.886 1.00 42.59 100 GLU A O 1
ATOM 824 N N . SER A 1 101 ? 20.268 -30.356 -4.277 1.00 35.03 101 SER A N 1
ATOM 825 C CA . SER A 1 101 ? 20.881 -31.575 -3.739 1.00 35.03 101 SER A CA 1
ATOM 826 C C . SER A 1 101 ? 21.855 -32.158 -4.756 1.00 35.03 101 SER A C 1
ATOM 828 O O . SER A 1 101 ? 21.467 -32.610 -5.833 1.00 35.03 101 SER A O 1
ATOM 830 N N . CYS A 1 102 ? 23.130 -32.177 -4.378 1.00 39.75 102 CYS A N 1
ATOM 831 C CA . CYS A 1 102 ? 24.124 -33.092 -4.909 1.00 39.75 102 CYS A CA 1
ATOM 832 C C . CYS A 1 102 ? 23.535 -34.501 -5.091 1.00 39.75 102 CYS A C 1
ATOM 834 O O . CYS A 1 102 ? 23.127 -35.122 -4.112 1.00 39.75 102 CYS A O 1
ATOM 836 N N . GLN A 1 103 ? 23.602 -35.047 -6.303 1.00 32.91 103 GLN A N 1
ATOM 837 C CA . GLN A 1 103 ? 23.724 -36.489 -6.493 1.00 32.91 103 GLN A CA 1
ATOM 838 C C . GLN A 1 103 ? 24.864 -36.755 -7.477 1.00 32.91 103 GLN A C 1
ATOM 840 O O . GLN A 1 103 ? 24.755 -36.540 -8.679 1.00 32.91 103 GLN A O 1
ATOM 845 N N . LYS A 1 104 ? 25.996 -37.203 -6.919 1.00 42.75 104 LYS A N 1
ATOM 846 C CA . LYS A 1 104 ? 26.895 -38.128 -7.611 1.00 42.75 104 LYS A CA 1
ATOM 847 C C . LYS A 1 104 ? 26.166 -39.468 -7.713 1.00 42.75 104 LYS A C 1
ATOM 849 O O . LYS A 1 104 ? 25.844 -39.992 -6.651 1.00 42.75 104 LYS A O 1
ATOM 854 N N . THR A 1 105 ? 26.001 -39.972 -8.937 1.00 38.88 105 THR A N 1
ATOM 855 C CA . THR A 1 105 ? 25.960 -41.381 -9.418 1.00 38.88 105 THR A CA 1
ATOM 856 C C . THR A 1 105 ? 25.300 -41.354 -10.810 1.00 38.88 105 THR A C 1
ATOM 858 O O . THR A 1 105 ? 24.324 -40.637 -10.994 1.00 38.88 105 THR A O 1
ATOM 861 N N . ASN A 1 106 ? 25.765 -42.015 -11.872 1.00 38.75 106 ASN A N 1
ATOM 862 C CA . ASN A 1 106 ? 26.744 -43.089 -12.070 1.00 38.75 106 ASN A CA 1
ATOM 863 C C . ASN A 1 106 ? 27.741 -42.725 -13.174 1.00 38.75 106 ASN A C 1
ATOM 865 O O . ASN A 1 106 ? 27.304 -42.089 -14.158 1.00 38.75 106 ASN A O 1
#

Secondary structure (DSSP, 8-state):
-PPPPPPPTTS-HHHHHHHHHHHHTEEEES-GGGGS-TTTSGGGEEEESSHHHHHHHHHHTT--HHHHHH--EEEETTTTEEEEETHHHHHHH-------------

Organism: NCBI:txid1552123